Protein AF-A0A7X5QZE1-F1 (afdb_monomer_lite)

Secondary structure (DSSP, 8-state):
-PBPSSTT--SBP-EEEEE--TTT--TT--EEEEE-TTTHHHHHHHHHTTT--EEEEE--SS-S--------------------

Radius of gyration: 21.5 Å; chains: 1; bounding box: 53×62×32 Å

Sequence (84 aa):
MHTCSRAGCTQTAAHSIEWRNPRIHGPERKKVWLACDEHVEYLAEFLRSRSFPVAVFPLDAETSDTSHSTAPADATPDTTNGSK

pLDDT: mean 83.23, std 19.37, range [41.28, 98.56]

Organism: NCBI:txid1640652

Structure (mmCIF, N/CA/C/O backbone):
data_AF-A0A7X5QZE1-F1
#
_entry.id   AF-A0A7X5QZE1-F1
#
loop_
_atom_site.group_PDB
_atom_site.id
_atom_site.type_symbol
_atom_site.label_atom_id
_atom_site.label_alt_id
_atom_site.label_comp_id
_atom_site.label_asym_id
_atom_site.label_entity_id
_atom_site.label_seq_id
_atom_site.pdbx_PDB_ins_code
_atom_site.Cartn_x
_atom_site.Cartn_y
_atom_site.Cartn_z
_atom_site.occupancy
_atom_site.B_iso_or_equiv
_atom_site.auth_seq_id
_atom_site.auth_comp_id
_atom_site.auth_asym_id
_atom_site.auth_atom_id
_atom_site.pdbx_PDB_model_num
ATOM 1 N N . MET A 1 1 ? 4.058 -1.135 17.520 1.00 69.06 1 MET A N 1
ATOM 2 C CA . MET A 1 1 ? 2.857 -1.244 16.669 1.00 69.06 1 MET A CA 1
ATOM 3 C C . MET A 1 1 ? 3.029 -0.287 15.501 1.00 69.06 1 MET A C 1
ATOM 5 O O . MET A 1 1 ? 3.134 0.910 15.740 1.00 69.06 1 MET A O 1
ATOM 9 N N . HIS A 1 2 ? 3.182 -0.786 14.275 1.00 88.75 2 HIS A N 1
ATOM 10 C CA . HIS A 1 2 ? 3.403 0.087 13.120 1.00 88.75 2 HIS A CA 1
ATOM 11 C C . HIS A 1 2 ? 2.078 0.629 12.572 1.00 88.75 2 HIS A C 1
ATOM 13 O O . HIS A 1 2 ? 1.069 -0.072 12.576 1.00 88.75 2 HIS A O 1
ATOM 19 N N . THR A 1 3 ? 2.079 1.874 12.097 1.00 95.12 3 THR A N 1
ATOM 20 C CA . THR A 1 3 ? 0.885 2.545 11.561 1.00 95.12 3 THR A CA 1
ATOM 21 C C . THR A 1 3 ? 0.729 2.299 10.062 1.00 95.12 3 THR A C 1
ATOM 23 O O . THR A 1 3 ? 1.715 2.182 9.329 1.00 95.12 3 THR A O 1
ATOM 26 N N . CYS A 1 4 ? -0.517 2.258 9.591 1.00 97.81 4 CYS A N 1
ATOM 27 C CA . CYS A 1 4 ? -0.830 2.237 8.167 1.00 97.81 4 CYS A CA 1
ATOM 28 C C . CYS A 1 4 ? -0.193 3.428 7.416 1.00 97.81 4 CYS A C 1
ATOM 30 O O . CYS A 1 4 ? -0.219 4.569 7.863 1.00 97.81 4 CYS A O 1
ATOM 32 N N . SER A 1 5 ? 0.346 3.165 6.225 1.00 97.50 5 SER A N 1
ATOM 33 C CA . SER A 1 5 ? 0.980 4.152 5.338 1.00 97.50 5 SER A CA 1
ATOM 34 C C . SER A 1 5 ? -0.016 5.047 4.595 1.00 97.50 5 SER A C 1
ATOM 36 O O . SER A 1 5 ? 0.391 5.975 3.893 1.00 97.50 5 SER A O 1
ATOM 38 N N . ARG A 1 6 ? -1.324 4.784 4.705 1.00 97.62 6 ARG A N 1
ATOM 39 C CA . ARG A 1 6 ? -2.348 5.663 4.141 1.00 97.62 6 ARG A CA 1
ATOM 40 C C . ARG A 1 6 ? -2.307 7.002 4.876 1.00 97.62 6 ARG A C 1
ATOM 42 O O . ARG A 1 6 ? -2.432 7.050 6.094 1.00 97.62 6 ARG A O 1
ATOM 49 N N . ALA A 1 7 ? -2.170 8.094 4.126 1.00 96.19 7 ALA A N 1
ATOM 50 C CA . ALA A 1 7 ? -2.171 9.439 4.695 1.00 96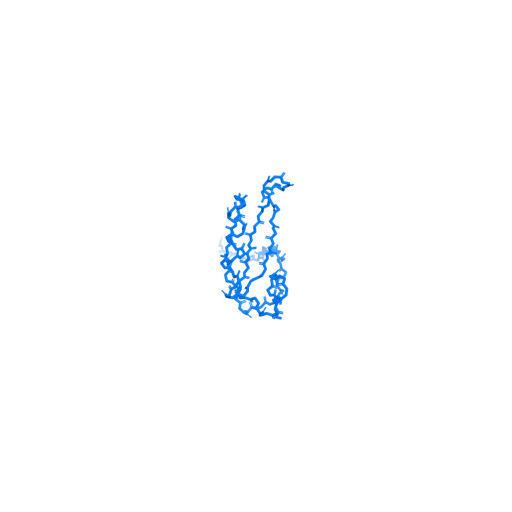.19 7 ALA A CA 1
ATOM 51 C C . ALA A 1 7 ? -3.423 9.675 5.561 1.00 96.19 7 ALA A C 1
ATOM 53 O O . ALA A 1 7 ? -4.542 9.461 5.097 1.00 96.19 7 ALA A O 1
ATOM 54 N N . GLY A 1 8 ? -3.214 10.100 6.809 1.00 96.06 8 GLY A N 1
ATOM 55 C CA . GLY A 1 8 ? -4.282 10.345 7.784 1.00 96.06 8 GLY A CA 1
ATOM 56 C C . GLY A 1 8 ? -4.840 9.098 8.478 1.00 96.06 8 GLY A C 1
ATOM 57 O O . GLY A 1 8 ? -5.676 9.239 9.363 1.00 96.06 8 GLY A O 1
ATOM 58 N N . CYS A 1 9 ? -4.388 7.891 8.127 1.00 97.56 9 CYS A N 1
ATOM 59 C CA . CYS A 1 9 ? -4.786 6.676 8.829 1.00 97.56 9 CYS A CA 1
ATOM 60 C C . CYS A 1 9 ? -3.906 6.458 10.065 1.00 97.56 9 CYS A C 1
ATOM 62 O O . CYS A 1 9 ? -2.683 6.549 9.993 1.00 97.56 9 CYS A O 1
ATOM 64 N N . THR A 1 10 ? -4.533 6.140 11.195 1.00 96.12 10 THR A N 1
ATOM 65 C CA . THR A 1 10 ? -3.857 5.837 12.467 1.00 96.12 10 THR A CA 1
ATOM 66 C C . THR A 1 10 ? -4.008 4.375 12.885 1.00 96.12 10 THR A C 1
ATOM 68 O O . THR A 1 10 ? -3.491 3.979 13.928 1.00 96.12 10 THR A O 1
ATOM 71 N N . GLN A 1 11 ? -4.692 3.563 12.071 1.00 96.56 11 GLN A N 1
ATOM 72 C CA . GLN A 1 11 ? -4.904 2.145 12.339 1.00 96.56 11 GLN A CA 1
ATOM 73 C C . GLN A 1 11 ? -3.582 1.374 12.343 1.00 96.56 11 GLN A C 1
ATOM 75 O O . GLN A 1 11 ? -2.626 1.713 11.632 1.00 96.56 11 GLN A O 1
ATOM 80 N N . THR A 1 12 ? -3.560 0.301 13.129 1.00 96.06 12 THR A N 1
ATOM 81 C CA . THR A 1 12 ? -2.439 -0.638 13.157 1.00 96.06 12 THR A CA 1
ATOM 82 C C . THR A 1 12 ? -2.317 -1.342 11.813 1.00 96.06 12 THR A C 1
ATOM 84 O O . THR A 1 12 ? -3.307 -1.811 11.257 1.00 96.06 12 THR A O 1
ATOM 87 N N . ALA A 1 13 ? -1.097 -1.430 11.295 1.00 97.00 13 ALA A N 1
ATOM 88 C CA . ALA A 1 13 ? -0.819 -2.234 10.121 1.00 97.00 13 ALA A CA 1
ATOM 89 C C . ALA A 1 13 ? -0.851 -3.732 10.452 1.00 97.00 13 ALA A C 1
ATOM 91 O O . ALA A 1 13 ? -0.188 -4.174 11.386 1.00 97.00 13 ALA A O 1
ATOM 92 N N . ALA A 1 14 ? -1.583 -4.486 9.636 1.00 96.12 14 ALA A N 1
ATOM 93 C CA . ALA A 1 14 ? -1.658 -5.945 9.659 1.00 96.12 14 ALA A CA 1
ATOM 94 C C . ALA A 1 14 ? -0.972 -6.579 8.435 1.00 96.12 14 ALA A C 1
ATOM 96 O O . ALA A 1 14 ? -0.769 -7.785 8.399 1.00 96.12 14 ALA A O 1
ATOM 97 N N . HIS A 1 15 ? -0.591 -5.771 7.436 1.00 96.94 15 HIS A N 1
ATOM 98 C CA . HIS A 1 15 ? 0.009 -6.229 6.182 1.00 96.94 15 HIS A CA 1
ATOM 99 C C . HIS A 1 15 ? 1.207 -5.372 5.785 1.00 96.94 15 HIS A C 1
ATOM 101 O O . HIS A 1 15 ? 1.222 -4.154 5.998 1.00 96.94 15 HIS A O 1
ATOM 107 N N . SER A 1 16 ? 2.183 -6.001 5.139 1.00 97.69 16 SER A N 1
ATOM 108 C CA . SER A 1 16 ? 3.242 -5.330 4.394 1.00 97.69 16 SER A CA 1
ATOM 109 C C . SER A 1 16 ? 2.974 -5.437 2.896 1.00 97.69 16 SER A C 1
ATOM 111 O O . SER A 1 16 ? 2.504 -6.452 2.389 1.00 97.69 16 SER A O 1
ATOM 113 N N . ILE A 1 17 ?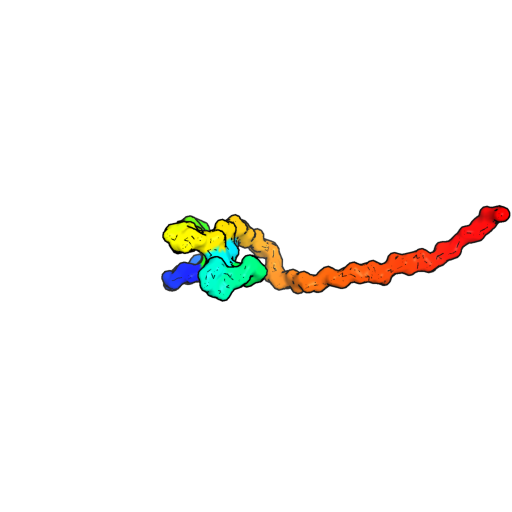 3.250 -4.354 2.183 1.00 97.81 17 ILE A N 1
ATOM 114 C CA . ILE A 1 17 ? 3.099 -4.238 0.738 1.00 97.81 17 ILE A CA 1
ATOM 115 C C . ILE A 1 17 ? 4.484 -3.949 0.173 1.00 97.81 17 ILE A C 1
ATOM 117 O O . ILE A 1 17 ? 4.974 -2.815 0.234 1.00 97.81 17 ILE A O 1
ATOM 121 N N . GLU A 1 18 ? 5.122 -4.978 -0.370 1.00 97.56 18 GLU A N 1
ATOM 122 C CA . GLU A 1 18 ? 6.379 -4.846 -1.094 1.00 97.56 18 GLU A CA 1
ATOM 123 C C . GLU A 1 18 ? 6.113 -4.400 -2.524 1.00 97.56 18 GLU A C 1
ATOM 125 O O . GLU A 1 18 ? 5.317 -5.008 -3.236 1.00 97.56 18 GLU A O 1
ATOM 130 N N . TRP A 1 19 ? 6.812 -3.368 -2.985 1.00 97.31 19 TRP A N 1
ATOM 131 C CA . TRP A 1 19 ? 6.647 -2.877 -4.348 1.00 97.31 19 TRP A CA 1
ATOM 132 C C . TRP A 1 19 ? 7.916 -2.260 -4.922 1.00 97.31 19 TRP A C 1
ATOM 134 O O . TRP A 1 19 ? 8.842 -1.880 -4.202 1.00 97.31 19 TRP A O 1
ATOM 144 N N . ARG A 1 20 ? 7.963 -2.118 -6.248 1.00 96.81 20 ARG A N 1
ATOM 145 C CA . ARG A 1 20 ? 9.087 -1.487 -6.954 1.00 96.81 20 ARG A CA 1
ATOM 146 C C . ARG A 1 20 ? 8.600 -0.535 -8.037 1.00 96.81 20 ARG A C 1
ATOM 148 O O . ARG A 1 20 ? 7.650 -0.833 -8.748 1.00 96.81 20 ARG A O 1
ATOM 155 N N . ASN A 1 21 ? 9.318 0.575 -8.224 1.00 95.69 21 ASN A N 1
ATOM 156 C CA . ASN A 1 21 ? 9.200 1.395 -9.429 1.00 95.69 21 ASN A CA 1
ATOM 157 C C . ASN A 1 21 ? 10.270 0.969 -10.458 1.00 95.69 21 ASN A C 1
ATOM 159 O O . ASN A 1 21 ? 11.422 1.398 -10.334 1.00 95.69 21 ASN A O 1
ATOM 163 N N . PRO A 1 22 ? 9.924 0.164 -11.482 1.00 91.75 22 PRO A N 1
ATOM 164 C CA . PRO A 1 22 ? 10.893 -0.344 -12.453 1.00 91.75 22 PRO A CA 1
ATOM 165 C C . PRO A 1 22 ? 11.496 0.742 -13.349 1.00 91.75 22 PRO A C 1
ATOM 167 O O . PRO A 1 22 ? 12.499 0.493 -14.007 1.00 91.75 22 PRO A O 1
ATOM 170 N N . ARG A 1 23 ? 10.920 1.951 -13.365 1.00 89.69 23 ARG A N 1
ATOM 171 C CA . ARG A 1 23 ? 11.421 3.072 -14.172 1.00 89.69 23 ARG A CA 1
ATOM 172 C C . ARG A 1 23 ? 12.640 3.764 -13.560 1.00 89.69 23 ARG A C 1
ATOM 174 O O . ARG A 1 23 ? 13.325 4.486 -14.270 1.00 89.69 23 ARG A O 1
ATOM 181 N N . ILE A 1 24 ? 12.868 3.606 -12.253 1.00 89.81 24 ILE A N 1
ATOM 182 C CA . ILE A 1 24 ? 13.924 4.320 -11.505 1.00 89.81 24 ILE A CA 1
ATOM 183 C C . ILE A 1 24 ? 14.822 3.339 -10.735 1.00 89.81 24 ILE A C 1
ATOM 185 O O . ILE A 1 24 ? 15.941 3.677 -10.353 1.00 89.81 24 ILE A O 1
ATOM 189 N N . HIS A 1 25 ? 14.349 2.120 -10.468 1.00 87.00 25 HIS A N 1
ATOM 190 C CA . HIS A 1 25 ? 15.044 1.159 -9.619 1.00 87.00 25 HIS A CA 1
ATOM 191 C C . HIS A 1 25 ? 15.249 -0.183 -10.320 1.00 87.00 25 HIS A C 1
ATOM 193 O O . HIS A 1 25 ? 14.307 -0.773 -10.863 1.00 87.00 25 HIS A O 1
ATOM 199 N N . GLY A 1 26 ? 16.484 -0.687 -10.231 1.00 84.44 26 GLY A N 1
ATOM 200 C CA . GLY A 1 26 ? 16.820 -2.069 -10.567 1.00 84.44 26 GLY A CA 1
ATOM 201 C C . GLY A 1 26 ? 16.066 -3.080 -9.688 1.00 84.44 26 GLY A C 1
ATOM 202 O O . GLY A 1 26 ? 15.456 -2.687 -8.689 1.00 84.44 26 GLY A O 1
ATOM 203 N N . PRO A 1 27 ? 16.068 -4.371 -10.062 1.00 86.12 27 PRO A N 1
ATOM 204 C CA . PRO A 1 27 ? 15.258 -5.409 -9.416 1.00 86.12 27 PRO A CA 1
ATOM 205 C C . PRO A 1 27 ? 15.543 -5.575 -7.916 1.00 86.12 27 PRO A C 1
ATOM 207 O O . PRO A 1 27 ? 14.613 -5.846 -7.163 1.00 86.12 27 PRO A O 1
ATOM 210 N N . GLU A 1 28 ? 16.776 -5.302 -7.485 1.00 87.88 28 GLU A N 1
ATOM 211 C CA . GLU A 1 28 ? 17.231 -5.436 -6.093 1.00 87.88 28 GLU A CA 1
ATOM 212 C C . GLU A 1 28 ? 16.589 -4.438 -5.120 1.00 87.88 28 GLU A C 1
ATOM 214 O O . GLU A 1 28 ? 16.576 -4.656 -3.911 1.00 87.88 28 GLU A O 1
ATOM 219 N N . ARG A 1 29 ? 16.053 -3.315 -5.618 1.00 91.94 29 ARG A N 1
ATOM 220 C CA . ARG A 1 29 ? 15.514 -2.262 -4.751 1.00 91.94 29 ARG A CA 1
ATOM 221 C C . ARG A 1 29 ? 13.992 -2.287 -4.732 1.00 91.94 29 ARG A C 1
ATOM 223 O O . ARG A 1 29 ? 13.332 -1.773 -5.640 1.00 91.94 29 ARG A O 1
ATOM 230 N N . LYS A 1 30 ? 13.451 -2.801 -3.631 1.00 94.62 30 LYS A N 1
ATOM 231 C CA . LYS A 1 30 ? 12.032 -2.731 -3.277 1.00 94.62 30 LYS A CA 1
ATOM 232 C C . LYS A 1 30 ? 11.790 -1.681 -2.196 1.00 94.62 30 LYS A C 1
ATOM 234 O O . LYS A 1 30 ? 12.686 -1.305 -1.443 1.00 94.62 30 LYS A O 1
ATOM 239 N N . LYS A 1 31 ? 10.564 -1.182 -2.140 1.00 95.75 31 LYS A N 1
ATOM 240 C CA . LYS A 1 31 ? 10.038 -0.353 -1.059 1.00 95.75 31 LYS A CA 1
ATOM 241 C C . LYS A 1 31 ? 8.953 -1.145 -0.340 1.00 95.75 31 LYS A C 1
ATOM 243 O O . LYS A 1 31 ? 8.283 -1.961 -0.963 1.00 95.75 31 LYS A O 1
ATOM 248 N N . VAL A 1 32 ? 8.769 -0.859 0.943 1.00 96.56 32 VAL A N 1
ATOM 249 C CA . VAL A 1 32 ? 7.727 -1.474 1.769 1.00 96.56 32 VAL A CA 1
ATOM 250 C C . VAL A 1 32 ? 6.773 -0.386 2.239 1.00 96.56 32 VAL A C 1
ATOM 252 O O . VAL A 1 32 ? 7.207 0.649 2.750 1.00 96.56 32 VAL A O 1
ATOM 255 N N . TRP A 1 33 ? 5.480 -0.602 2.032 1.00 97.81 33 TRP A N 1
ATOM 256 C CA . TRP A 1 33 ? 4.406 0.133 2.698 1.00 97.81 33 TRP A CA 1
ATOM 257 C C . TRP A 1 33 ? 3.717 -0.783 3.701 1.00 97.81 33 TRP A C 1
ATOM 259 O O . TRP A 1 33 ? 3.697 -1.993 3.522 1.00 97.81 33 TRP A O 1
ATOM 269 N N . LEU A 1 34 ? 3.147 -0.206 4.749 1.00 97.88 34 LEU A N 1
ATOM 270 C CA . LEU A 1 34 ? 2.405 -0.937 5.772 1.00 97.88 34 LEU A CA 1
ATOM 271 C C . LEU A 1 34 ? 0.918 -0.600 5.652 1.00 97.88 34 LEU A C 1
ATOM 273 O O . LEU A 1 34 ? 0.566 0.553 5.394 1.00 97.88 34 LEU A O 1
ATOM 277 N N . ALA A 1 35 ? 0.033 -1.574 5.826 1.00 98.00 35 ALA A N 1
ATOM 278 C CA . ALA A 1 35 ? -1.401 -1.389 5.633 1.00 98.00 35 ALA A CA 1
ATOM 279 C C . ALA A 1 35 ? -2.225 -2.079 6.722 1.00 98.00 35 ALA A C 1
ATOM 281 O O . ALA A 1 35 ? -1.908 -3.191 7.133 1.00 98.00 35 ALA A O 1
ATOM 282 N N . CYS A 1 36 ? -3.281 -1.413 7.192 1.00 97.69 36 CYS A N 1
ATOM 283 C CA . CYS A 1 36 ? -4.346 -2.072 7.949 1.00 97.69 36 CYS A CA 1
ATOM 284 C C . CYS A 1 36 ? -5.274 -2.842 6.994 1.00 97.69 36 CYS A C 1
ATOM 286 O O . CYS A 1 36 ? -5.234 -2.614 5.780 1.00 97.69 36 CYS A O 1
ATOM 288 N N . ASP A 1 37 ? -6.141 -3.695 7.542 1.00 96.94 37 ASP A N 1
ATOM 289 C CA . ASP A 1 37 ? -7.097 -4.494 6.760 1.00 96.94 37 ASP A CA 1
ATOM 290 C C . ASP A 1 37 ? -8.015 -3.636 5.875 1.00 96.94 37 ASP A C 1
ATOM 292 O O . ASP A 1 37 ? -8.337 -4.017 4.755 1.00 96.94 37 ASP A O 1
ATOM 296 N N . GLU A 1 38 ? -8.373 -2.432 6.328 1.00 97.75 38 GLU A N 1
ATOM 297 C CA . GLU A 1 38 ? -9.223 -1.510 5.561 1.00 97.75 38 GLU A CA 1
ATOM 298 C C . GLU A 1 38 ? -8.532 -0.947 4.309 1.00 97.75 38 GLU A C 1
ATOM 300 O O . GLU A 1 38 ? -9.188 -0.631 3.317 1.00 97.75 38 GLU A O 1
ATOM 305 N N . HIS A 1 39 ? -7.206 -0.781 4.342 1.00 98.56 39 HIS A N 1
ATOM 306 C CA . HIS A 1 39 ? -6.469 -0.030 3.319 1.00 98.56 39 HIS A CA 1
ATOM 307 C C . HIS A 1 39 ? -5.515 -0.874 2.474 1.00 98.56 39 HIS A C 1
ATOM 309 O O . HIS A 1 39 ? -4.955 -0.348 1.506 1.00 98.56 39 HIS A O 1
ATOM 315 N N . VAL A 1 40 ? -5.314 -2.151 2.807 1.00 98.19 40 VAL A N 1
ATOM 316 C CA . VAL A 1 40 ? -4.396 -3.037 2.075 1.00 98.19 40 VAL A CA 1
ATOM 317 C C . VAL A 1 40 ? -4.757 -3.125 0.592 1.00 98.19 40 VAL A C 1
ATOM 319 O O . VAL A 1 40 ? -3.901 -2.891 -0.263 1.00 98.19 40 VAL A O 1
ATOM 322 N N . GLU A 1 41 ? -6.039 -3.327 0.286 1.00 98.12 41 GLU A N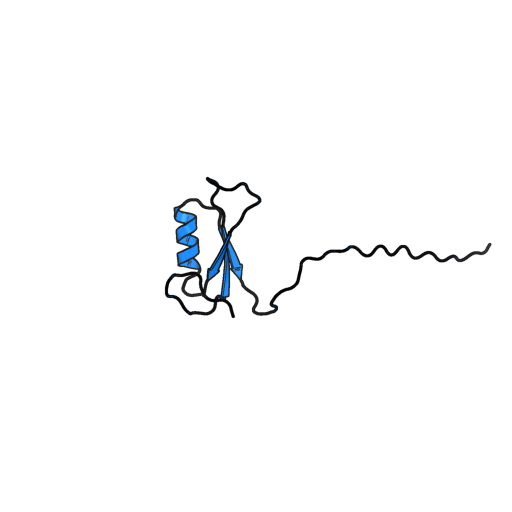 1
ATOM 323 C CA . GLU A 1 41 ? -6.515 -3.461 -1.092 1.00 98.12 41 GLU A CA 1
ATOM 324 C C . GLU A 1 41 ? -6.386 -2.144 -1.867 1.00 98.12 41 GLU A C 1
ATOM 326 O O . GLU A 1 41 ? -5.870 -2.114 -2.983 1.00 98.12 41 GLU A O 1
ATOM 331 N N . TYR A 1 42 ? -6.760 -1.026 -1.238 1.00 97.88 42 TYR A N 1
ATOM 332 C CA . TYR A 1 42 ? -6.646 0.303 -1.840 1.00 97.88 42 TYR A CA 1
ATOM 333 C C . TYR A 1 42 ? -5.199 0.636 -2.244 1.00 97.88 42 TYR A C 1
ATOM 335 O O . TYR A 1 42 ? -4.944 1.132 -3.346 1.00 97.88 42 TYR A O 1
ATOM 343 N N . LEU A 1 43 ? -4.234 0.379 -1.355 1.00 98.31 43 LEU A N 1
ATOM 344 C CA . LEU A 1 43 ? -2.823 0.676 -1.612 1.00 98.31 43 LEU A CA 1
ATOM 345 C C . LEU A 1 43 ? -2.223 -0.263 -2.665 1.00 98.31 43 LEU A C 1
ATOM 347 O O . LEU A 1 43 ? -1.452 0.194 -3.513 1.00 98.31 43 LEU A O 1
ATOM 351 N N . ALA A 1 44 ? -2.584 -1.547 -2.640 1.00 98.19 44 ALA A N 1
ATOM 352 C CA . ALA A 1 44 ? -2.133 -2.507 -3.640 1.00 98.19 44 ALA A CA 1
ATOM 353 C C . ALA A 1 44 ? -2.680 -2.158 -5.035 1.00 98.19 44 ALA A C 1
ATOM 355 O O . ALA A 1 44 ? -1.921 -2.140 -6.007 1.00 98.19 44 ALA A O 1
ATOM 356 N N . GLU A 1 45 ? -3.953 -1.771 -5.139 1.00 98.25 45 GLU A N 1
ATOM 357 C CA . GLU A 1 45 ? -4.567 -1.388 -6.414 1.00 98.25 45 GLU A CA 1
ATOM 358 C C . GLU A 1 45 ? -3.982 -0.089 -6.984 1.00 98.25 45 GLU A C 1
ATOM 360 O O . GLU A 1 45 ? -3.727 0.038 -8.186 1.00 98.25 45 GLU A O 1
ATOM 365 N N . PHE A 1 46 ? -3.650 0.870 -6.117 1.00 97.69 46 PHE A N 1
ATOM 366 C CA . PHE A 1 46 ? -2.916 2.069 -6.521 1.00 97.69 46 PHE A CA 1
ATOM 367 C C . PHE A 1 46 ? -1.575 1.735 -7.206 1.00 97.69 46 PHE A C 1
ATOM 369 O O . PHE A 1 46 ? -1.153 2.441 -8.127 1.00 97.69 46 PHE A O 1
ATOM 376 N N . LEU A 1 47 ? -0.892 0.673 -6.773 1.00 97.94 47 LEU A N 1
ATOM 377 C CA . LEU A 1 47 ? 0.370 0.226 -7.367 1.00 97.94 47 LEU A CA 1
ATOM 378 C C . LEU A 1 47 ? 0.134 -0.580 -8.653 1.00 97.94 47 LEU A C 1
ATOM 380 O O . LEU A 1 47 ? 0.794 -0.315 -9.664 1.00 97.94 47 LEU A O 1
ATOM 384 N N . ARG A 1 48 ? -0.845 -1.495 -8.654 1.00 97.69 48 ARG A N 1
ATOM 385 C CA . ARG A 1 48 ? -1.211 -2.306 -9.831 1.00 97.69 48 ARG A CA 1
ATOM 386 C C . ARG A 1 48 ? -1.671 -1.452 -11.006 1.00 97.69 48 ARG A C 1
ATOM 388 O O . ARG A 1 48 ? -1.174 -1.638 -12.114 1.00 97.69 48 ARG A O 1
ATOM 395 N N . SER A 1 49 ? -2.507 -0.444 -10.763 1.00 97.88 49 SER A N 1
ATOM 396 C CA . SER A 1 49 ? -2.953 0.512 -11.793 1.00 97.88 49 SER A CA 1
ATOM 397 C C . SER A 1 49 ? -1.806 1.283 -12.465 1.00 97.88 49 SER A C 1
ATOM 399 O O . SER A 1 49 ? -1.949 1.761 -13.587 1.00 97.88 49 SER A O 1
ATOM 401 N N . ARG A 1 50 ? -0.636 1.374 -11.817 1.00 96.75 50 ARG A N 1
ATOM 402 C CA . ARG A 1 50 ? 0.593 1.977 -12.370 1.00 96.75 50 ARG A CA 1
ATOM 403 C C . ARG A 1 50 ? 1.549 0.955 -12.982 1.00 96.75 50 ARG A C 1
ATOM 405 O O . ARG A 1 50 ? 2.667 1.315 -13.346 1.00 96.75 50 ARG A O 1
ATOM 412 N N . SER A 1 51 ? 1.123 -0.304 -13.092 1.00 96.12 51 SER A N 1
ATOM 413 C CA . SER A 1 51 ? 1.944 -1.432 -13.545 1.00 96.12 51 SER A CA 1
ATOM 414 C C . SER A 1 51 ? 3.220 -1.612 -12.712 1.00 96.12 51 SER A C 1
ATOM 416 O O . SER A 1 51 ? 4.267 -2.008 -13.227 1.00 96.12 51 SER A O 1
ATOM 418 N N . PHE A 1 52 ? 3.162 -1.285 -11.418 1.00 96.31 52 PHE A N 1
ATOM 419 C CA . PHE A 1 52 ? 4.268 -1.540 -10.502 1.00 96.31 52 PHE A CA 1
ATOM 420 C C . PHE A 1 52 ? 4.167 -2.969 -9.965 1.00 96.31 52 PHE A C 1
ATOM 422 O O . PHE A 1 52 ? 3.101 -3.345 -9.473 1.00 96.31 52 PHE A O 1
ATOM 429 N N . PRO A 1 53 ? 5.254 -3.765 -10.019 1.00 9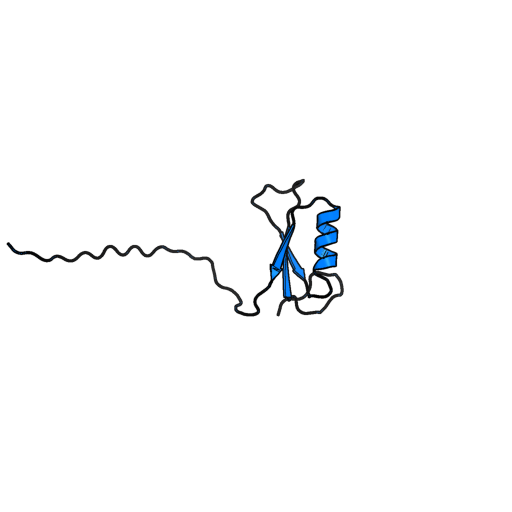6.19 53 PRO A N 1
ATOM 430 C CA . PRO A 1 53 ? 5.302 -5.043 -9.326 1.00 96.19 53 PRO A CA 1
ATOM 431 C C . PRO A 1 53 ? 5.014 -4.826 -7.842 1.00 96.19 53 PRO A C 1
ATOM 433 O O . PRO A 1 53 ? 5.671 -3.993 -7.208 1.00 96.19 53 PRO A O 1
ATOM 436 N N . VAL A 1 54 ? 4.031 -5.556 -7.320 1.00 97.69 54 VAL A N 1
ATOM 437 C CA . VAL A 1 54 ? 3.560 -5.454 -5.941 1.00 97.69 54 VAL A CA 1
ATOM 438 C C . VAL A 1 54 ? 3.221 -6.840 -5.397 1.00 97.69 54 VAL A C 1
ATOM 440 O O . VAL A 1 54 ? 2.655 -7.663 -6.115 1.00 97.69 54 VAL A O 1
ATOM 443 N N . ALA A 1 55 ? 3.569 -7.084 -4.138 1.00 97.75 55 ALA A N 1
ATOM 444 C CA . ALA A 1 55 ? 3.206 -8.271 -3.374 1.00 97.75 55 ALA A CA 1
ATOM 445 C C . ALA A 1 55 ? 2.741 -7.851 -1.975 1.00 97.75 55 ALA A C 1
ATOM 447 O O . ALA A 1 55 ? 3.256 -6.883 -1.413 1.00 97.75 55 ALA A O 1
ATOM 448 N N . VAL A 1 56 ? 1.756 -8.564 -1.434 1.00 97.81 56 VAL A N 1
ATOM 449 C CA . VAL A 1 56 ? 1.178 -8.304 -0.112 1.00 97.81 56 VAL A CA 1
ATOM 450 C C . VAL A 1 56 ? 1.466 -9.502 0.781 1.00 97.81 56 VAL A C 1
ATOM 452 O O . VAL A 1 56 ? 1.231 -10.636 0.365 1.00 97.81 56 VAL A O 1
ATOM 455 N N . PHE A 1 57 ? 1.953 -9.245 1.991 1.00 97.19 57 PHE A N 1
ATOM 456 C CA . PHE A 1 57 ? 2.242 -10.266 2.993 1.00 97.19 57 PHE A CA 1
ATOM 457 C C . PHE A 1 57 ? 1.586 -9.900 4.327 1.00 97.19 57 PHE A C 1
ATOM 459 O O . PHE A 1 57 ? 1.617 -8.720 4.699 1.00 97.19 57 PHE A O 1
ATOM 466 N N . PRO A 1 58 ? 1.034 -10.878 5.065 1.00 95.56 58 PRO A N 1
ATOM 467 C CA . PRO A 1 58 ? 0.595 -10.641 6.432 1.00 95.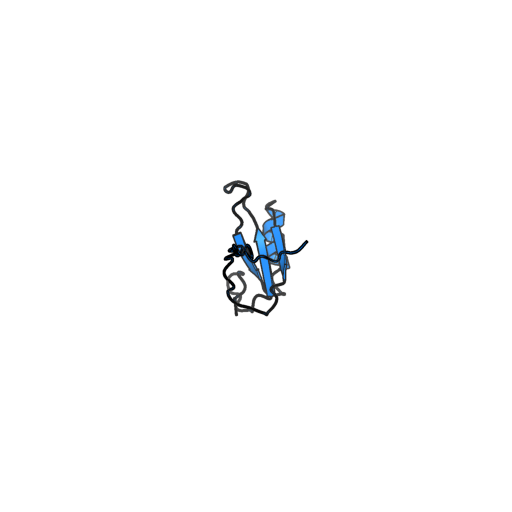56 58 PRO A CA 1
ATOM 468 C C . PRO A 1 58 ? 1.796 -10.238 7.294 1.00 95.56 58 PRO A C 1
ATOM 470 O O . PRO A 1 58 ? 2.907 -10.738 7.117 1.00 95.56 58 PRO A O 1
ATOM 473 N N . LEU A 1 59 ? 1.579 -9.297 8.206 1.00 90.38 59 LEU A N 1
ATOM 474 C CA . LEU A 1 59 ? 2.500 -9.025 9.298 1.00 90.38 59 LEU A CA 1
ATOM 475 C C . LEU A 1 59 ? 2.066 -9.911 10.455 1.00 90.38 59 LEU A C 1
ATOM 477 O O . LEU A 1 59 ? 1.083 -9.609 11.132 1.00 90.38 59 LEU A O 1
ATOM 481 N N . ASP A 1 60 ? 2.784 -11.004 10.674 1.00 75.06 60 ASP A N 1
ATOM 482 C CA . ASP A 1 60 ? 2.606 -11.763 11.902 1.00 75.06 60 ASP A CA 1
ATOM 483 C C . ASP A 1 60 ? 2.934 -10.843 13.086 1.00 75.06 60 ASP A C 1
ATOM 485 O O . ASP A 1 60 ? 3.947 -10.140 13.101 1.00 75.06 60 ASP A O 1
ATOM 489 N N . ALA A 1 61 ? 2.043 -10.801 14.076 1.00 57.69 61 ALA A N 1
ATOM 490 C CA . ALA A 1 61 ? 2.172 -9.922 15.239 1.00 57.69 61 ALA A CA 1
ATOM 491 C C . ALA A 1 61 ? 3.356 -10.295 16.158 1.00 57.69 61 ALA A C 1
ATOM 493 O O . ALA A 1 61 ? 3.602 -9.610 17.154 1.00 57.69 61 ALA A O 1
ATOM 494 N N . GLU A 1 62 ? 4.098 -11.357 15.837 1.00 49.19 62 GLU A N 1
ATOM 495 C CA . GLU A 1 62 ? 5.265 -11.789 16.585 1.00 49.19 62 GLU A CA 1
ATOM 496 C C . GLU A 1 62 ? 6.567 -11.284 15.957 1.00 49.19 62 GLU A C 1
ATOM 498 O O . GLU A 1 62 ? 7.006 -11.710 14.895 1.00 49.19 62 GLU A O 1
ATOM 503 N N . THR A 1 63 ? 7.223 -10.435 16.747 1.00 41.28 63 THR A N 1
ATOM 504 C CA . THR A 1 63 ? 8.658 -10.128 16.754 1.00 41.28 63 THR A CA 1
ATOM 505 C C . THR A 1 63 ? 9.144 -9.008 15.835 1.00 41.28 63 THR A C 1
ATOM 507 O O . THR A 1 63 ? 9.572 -9.167 14.696 1.00 41.28 63 THR A O 1
ATOM 510 N N . SER A 1 64 ? 9.152 -7.824 16.451 1.00 46.97 64 SER A N 1
ATOM 511 C CA . SER A 1 64 ? 10.222 -6.839 16.352 1.00 46.97 64 SER A CA 1
ATOM 512 C C . SER A 1 64 ? 11.586 -7.476 16.071 1.00 46.97 64 SER A C 1
ATOM 514 O O . SER A 1 64 ? 11.984 -8.398 16.774 1.00 46.97 64 SER A O 1
ATOM 516 N N . ASP A 1 65 ? 12.306 -6.888 15.117 1.00 50.47 65 ASP A N 1
ATOM 517 C CA . ASP A 1 65 ? 13.768 -6.836 15.078 1.00 50.47 65 ASP A CA 1
ATOM 518 C C . ASP A 1 65 ? 14.479 -8.174 15.354 1.00 50.47 65 ASP A C 1
ATOM 520 O O . ASP A 1 65 ? 14.893 -8.481 16.467 1.00 50.47 65 ASP A O 1
ATOM 524 N N . THR A 1 66 ? 14.667 -8.992 14.321 1.00 41.84 66 THR A N 1
ATOM 525 C CA . THR A 1 66 ? 15.758 -9.969 14.345 1.00 41.84 66 THR A CA 1
ATOM 526 C C . THR A 1 66 ? 16.646 -9.726 13.141 1.00 41.84 66 THR A C 1
ATOM 528 O O . THR A 1 66 ? 16.325 -10.047 11.996 1.00 41.84 66 THR A O 1
ATOM 531 N N . SER A 1 67 ? 17.773 -9.086 13.447 1.00 46.78 67 SER A N 1
ATOM 532 C CA . SER A 1 67 ? 18.970 -8.991 12.624 1.00 46.78 67 SER A CA 1
ATOM 533 C C . SER A 1 67 ? 19.185 -10.259 11.791 1.00 46.78 67 SER A C 1
ATOM 535 O O . SER A 1 67 ? 19.392 -11.342 12.334 1.00 46.78 67 SER A O 1
ATOM 537 N N . HIS A 1 68 ? 19.212 -10.116 10.464 1.00 47.06 68 HIS A N 1
ATOM 538 C CA . HIS A 1 68 ? 19.842 -11.105 9.594 1.00 47.06 68 HIS A CA 1
ATOM 539 C C . HIS A 1 68 ? 21.358 -11.049 9.828 1.00 47.06 68 HIS A C 1
ATOM 541 O O . HIS A 1 68 ? 22.081 -10.334 9.140 1.00 47.06 68 HIS A O 1
ATOM 547 N N . SER A 1 69 ? 21.836 -11.794 10.822 1.00 49.53 69 SER A N 1
ATOM 548 C CA . SER A 1 69 ? 23.233 -12.210 10.905 1.00 49.53 69 SER A CA 1
ATOM 549 C C . SER A 1 69 ? 23.267 -13.727 10.794 1.00 49.53 69 SER A C 1
ATOM 551 O O . SER A 1 69 ? 23.162 -14.450 11.781 1.00 49.53 69 SER A O 1
ATOM 553 N N . THR A 1 70 ? 23.362 -14.225 9.563 1.00 47.81 70 THR A N 1
ATOM 554 C CA . THR A 1 70 ? 23.754 -15.613 9.326 1.00 47.81 70 THR A CA 1
ATOM 555 C C . THR A 1 70 ? 25.277 -15.660 9.349 1.00 47.81 70 THR A C 1
ATOM 557 O O . THR A 1 70 ? 25.924 -15.446 8.328 1.00 47.81 70 THR A O 1
ATOM 560 N N . ALA A 1 71 ? 25.859 -15.924 10.516 1.00 60.97 71 ALA A N 1
ATOM 561 C CA . ALA A 1 71 ? 27.195 -16.500 10.581 1.00 60.97 71 ALA A CA 1
ATOM 562 C C . ALA A 1 71 ? 27.029 -18.028 10.551 1.00 60.97 71 ALA A C 1
ATOM 564 O O . ALA A 1 71 ? 26.416 -18.569 11.475 1.00 60.97 71 ALA A O 1
ATOM 565 N N . PRO A 1 72 ? 27.516 -18.758 9.531 1.00 54.53 72 PRO A N 1
ATOM 566 C CA . PRO A 1 72 ? 27.695 -20.188 9.695 1.00 54.53 72 PRO A CA 1
ATOM 567 C C . PRO A 1 72 ? 28.836 -20.395 10.695 1.00 54.53 72 PRO A C 1
ATOM 569 O O . PRO A 1 72 ? 29.939 -19.877 10.517 1.00 54.53 72 PRO A O 1
ATOM 572 N N . ALA A 1 73 ? 28.534 -21.110 1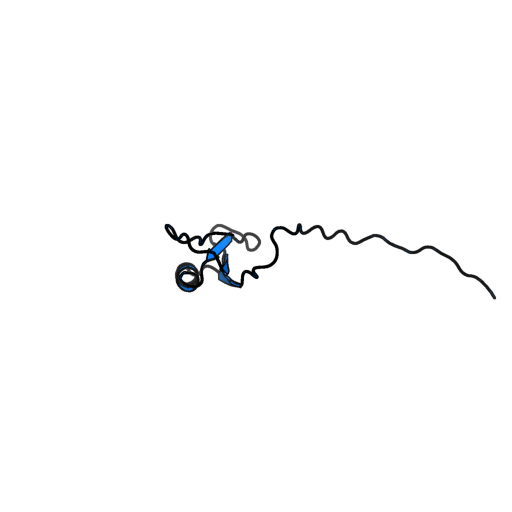1.775 1.00 58.28 73 ALA A N 1
ATOM 573 C CA . ALA A 1 73 ? 29.520 -21.575 12.730 1.00 58.28 73 ALA A CA 1
ATOM 574 C C . ALA A 1 73 ? 30.519 -22.489 12.008 1.00 58.28 73 ALA A C 1
ATOM 576 O O . ALA A 1 73 ? 30.161 -23.568 11.535 1.00 58.28 73 ALA A O 1
ATOM 577 N N . ASP A 1 74 ? 31.766 -22.038 11.938 1.00 53.62 74 ASP A N 1
ATOM 578 C CA . ASP A 1 74 ? 32.912 -22.911 11.749 1.00 53.62 74 ASP A CA 1
ATOM 579 C C . ASP A 1 74 ? 33.017 -23.783 13.007 1.00 53.62 74 ASP A C 1
ATOM 581 O O . ASP A 1 74 ? 33.319 -23.308 14.103 1.00 53.62 74 ASP A O 1
ATOM 585 N N . ALA A 1 75 ? 32.635 -25.047 12.873 1.00 53.22 75 ALA A N 1
ATOM 586 C CA . ALA A 1 75 ? 32.835 -26.061 13.891 1.00 53.22 75 ALA A CA 1
ATOM 587 C C . ALA A 1 75 ? 33.203 -27.359 13.177 1.00 53.22 75 ALA A C 1
ATOM 589 O O . ALA A 1 75 ? 32.365 -28.227 12.945 1.00 53.22 75 ALA A O 1
ATOM 590 N N . THR A 1 76 ? 34.471 -27.486 12.797 1.00 63.53 76 THR A N 1
ATOM 591 C CA . THR A 1 76 ? 35.080 -28.803 12.617 1.00 63.53 76 THR A CA 1
ATOM 592 C C . THR A 1 76 ? 35.329 -29.401 14.002 1.00 63.53 76 THR A C 1
ATOM 594 O O . THR A 1 76 ? 36.153 -28.855 14.740 1.00 63.53 76 THR A O 1
ATOM 597 N N . PRO A 1 77 ? 34.672 -30.502 14.402 1.00 58.22 77 PRO A N 1
ATOM 598 C CA . PRO A 1 77 ? 35.146 -31.266 15.540 1.00 58.22 77 PRO A CA 1
ATOM 599 C C . PRO A 1 77 ? 36.372 -32.083 15.108 1.00 58.22 77 PRO A C 1
ATOM 601 O O . PRO A 1 77 ? 36.256 -33.119 14.455 1.00 58.22 77 PRO A O 1
ATOM 604 N N . ASP A 1 78 ? 37.553 -31.602 15.488 1.00 59.34 78 ASP A N 1
ATOM 605 C CA . ASP A 1 78 ? 38.719 -32.454 15.703 1.00 59.34 78 ASP A CA 1
ATOM 606 C C . ASP A 1 78 ? 38.482 -33.249 16.994 1.00 59.34 78 ASP A C 1
ATOM 608 O O . ASP A 1 78 ? 38.260 -32.645 18.043 1.00 59.34 78 ASP A O 1
ATOM 612 N N . THR A 1 79 ? 38.453 -34.584 16.912 1.00 57.72 79 THR A N 1
ATOM 613 C CA . THR A 1 79 ? 39.034 -35.510 17.909 1.00 57.72 79 THR A CA 1
ATOM 614 C C . THR A 1 79 ? 38.882 -36.969 17.438 1.00 57.72 79 THR A C 1
ATOM 616 O O . THR A 1 79 ? 37.802 -37.553 17.460 1.00 57.72 79 THR A O 1
ATOM 619 N N . THR A 1 80 ? 40.012 -37.533 17.004 1.00 66.44 80 THR A N 1
ATOM 620 C CA . THR A 1 80 ? 40.600 -38.857 17.308 1.00 66.44 80 THR A CA 1
ATOM 621 C C . THR A 1 80 ? 39.731 -39.979 17.908 1.00 66.44 80 THR A C 1
ATOM 623 O O . THR A 1 80 ? 39.231 -39.845 19.021 1.00 66.44 80 THR A O 1
ATOM 626 N N . ASN A 1 81 ? 39.772 -41.179 17.302 1.00 56.88 81 ASN A N 1
ATOM 627 C CA . ASN A 1 81 ? 39.935 -42.433 18.060 1.00 56.88 81 ASN A CA 1
ATOM 628 C C . ASN A 1 81 ? 40.548 -43.557 17.197 1.00 56.88 81 ASN A C 1
ATOM 630 O O . ASN A 1 81 ? 40.204 -43.710 16.028 1.00 56.88 81 ASN A O 1
ATOM 634 N N . GLY A 1 82 ? 41.489 -44.299 17.781 1.00 56.09 82 GLY A N 1
ATOM 635 C CA . GLY A 1 82 ? 42.308 -45.312 17.124 1.00 56.09 82 GLY A CA 1
ATOM 636 C C . GLY A 1 82 ? 41.785 -46.750 17.215 1.00 56.09 82 GLY A C 1
ATOM 637 O O . GLY A 1 82 ? 40.643 -47.008 17.584 1.00 56.09 82 GLY A O 1
ATOM 638 N N . SER A 1 83 ? 42.721 -47.660 16.917 1.00 65.12 83 SER A N 1
ATOM 639 C CA . SER A 1 83 ? 42.704 -49.120 17.112 1.00 65.12 83 SER A CA 1
ATOM 640 C C . SER A 1 83 ? 42.077 -49.974 15.999 1.00 65.12 83 SER A C 1
ATOM 642 O O . SER A 1 83 ? 40.893 -50.292 16.033 1.00 65.12 83 SER A O 1
ATOM 644 N N . LYS A 1 84 ? 42.918 -50.499 15.096 1.00 53.84 84 LYS A N 1
ATOM 645 C CA . LYS A 1 84 ? 43.475 -51.866 15.176 1.00 53.84 84 LYS A CA 1
ATOM 646 C C . LYS A 1 84 ? 44.647 -52.033 14.204 1.00 53.84 84 LYS A C 1
ATOM 648 O O . LYS A 1 84 ? 44.691 -51.270 13.219 1.00 53.84 84 LYS A O 1
#

Foldseek 3Di:
DDFFPPPPGRDDFFKKKWWDDVVPDDPPDIDIGTHDPVCQVVVQVVCVVVVIDMDMDTDDPDDDDDDPDDDDDPDDDDDDDDDD